Protein AF-A0A072TER3-F1 (afdb_monomer_lite)

Secondary structure (DSSP, 8-state):
--HHHHHHHHHHHHHHHHHHHHHHHHHHHHHHHHHTTSS-PPPPPPPPSS--TT-EEEEEEGGGTTEEE--STT-HHHHHHHHHHHHHTT-

Radius of gyration: 16.95 Å; chains: 1; bounding box: 49×34×43 Å

Organism: Medicago truncatula (NCBI:txid3880)

Foldseek 3Di:
DDPVVVVVVVVVVVVVVVLVVVLVVQQVCPVVCVVVVLDAADAADDQDPDHDPQFAQPEFDVSNVGDGGHYRSPDPVSVVSVVVVVVVVVD

pLDDT: mean 90.61, std 7.31, range [48.12, 96.94]

Sequence (91 aa):
MDQFEQEVHELREEVTTLWAEVEKLTNLLLPILLEKNLVQTRAPPRVPDKLPTWYRSDLSCAFHQGAPGHDIEHCYALKAEIQKLVQAKKN

Structure (mmCIF, N/CA/C/O backbone):
data_AF-A0A072TER3-F1
#
_entry.id   AF-A0A072TER3-F1
#
loop_
_atom_site.group_PDB
_atom_site.id
_atom_site.type_symbol
_atom_site.label_atom_id
_atom_site.label_alt_id
_atom_site.label_comp_id
_atom_site.label_asym_id
_atom_site.label_entity_id
_atom_site.label_seq_id
_atom_site.pdbx_PDB_ins_code
_atom_site.Cartn_x
_atom_site.Cartn_y
_atom_site.Cartn_z
_atom_site.occupancy
_atom_site.B_iso_or_equiv
_atom_site.auth_seq_id
_atom_site.auth_comp_id
_atom_site.auth_asym_id
_atom_site.auth_atom_id
_atom_site.pdbx_PDB_model_num
ATOM 1 N N . MET A 1 1 ? 33.006 6.928 16.040 1.00 64.56 1 MET A N 1
ATOM 2 C CA . MET A 1 1 ? 31.613 7.350 15.869 1.00 64.56 1 MET A CA 1
ATOM 3 C C . MET A 1 1 ? 31.313 8.260 17.030 1.00 64.56 1 MET A C 1
ATOM 5 O O . MET A 1 1 ? 31.521 7.836 18.166 1.00 64.56 1 MET A O 1
ATOM 9 N N . ASP A 1 2 ? 31.036 9.525 16.753 1.00 89.69 2 ASP A N 1
ATOM 10 C CA . ASP A 1 2 ? 30.718 10.487 17.805 1.00 89.69 2 ASP A CA 1
ATOM 11 C C . ASP A 1 2 ? 29.286 10.267 18.339 1.00 89.69 2 ASP A C 1
ATOM 13 O O . ASP A 1 2 ? 28.497 9.516 17.762 1.00 89.69 2 ASP A O 1
ATOM 17 N N . GLN A 1 3 ? 28.969 10.855 19.496 1.00 90.38 3 GLN A N 1
ATOM 18 C CA . GLN A 1 3 ? 27.665 10.680 20.147 1.00 90.38 3 GLN A CA 1
ATOM 19 C C . GLN A 1 3 ? 26.500 11.134 19.252 1.00 90.38 3 GLN A C 1
ATOM 21 O O . GLN A 1 3 ? 25.441 10.514 19.257 1.00 90.38 3 GLN A O 1
ATOM 26 N N . PHE A 1 4 ? 26.707 12.186 18.462 1.00 90.56 4 PHE A N 1
ATOM 27 C CA . PHE A 1 4 ? 25.693 12.716 17.563 1.00 90.56 4 PHE A CA 1
ATOM 28 C C . PHE A 1 4 ? 25.455 11.769 16.378 1.00 90.56 4 PHE A C 1
ATOM 30 O O . PHE A 1 4 ? 24.310 11.504 16.018 1.00 90.56 4 PHE A O 1
ATOM 37 N N . GLU A 1 5 ? 26.513 11.187 15.813 1.00 92.56 5 GLU A N 1
ATOM 38 C CA . GLU A 1 5 ? 26.415 10.149 14.783 1.00 92.56 5 GLU A CA 1
ATOM 39 C C . GLU A 1 5 ? 25.649 8.914 15.283 1.00 92.56 5 GLU A C 1
ATOM 41 O O . GLU A 1 5 ? 24.863 8.337 14.528 1.00 92.56 5 GLU A O 1
ATOM 46 N N . GLN A 1 6 ? 25.840 8.522 16.549 1.00 92.88 6 GLN A N 1
ATOM 47 C CA . GLN A 1 6 ? 25.097 7.423 17.176 1.00 92.88 6 GLN A CA 1
ATOM 48 C C . GLN A 1 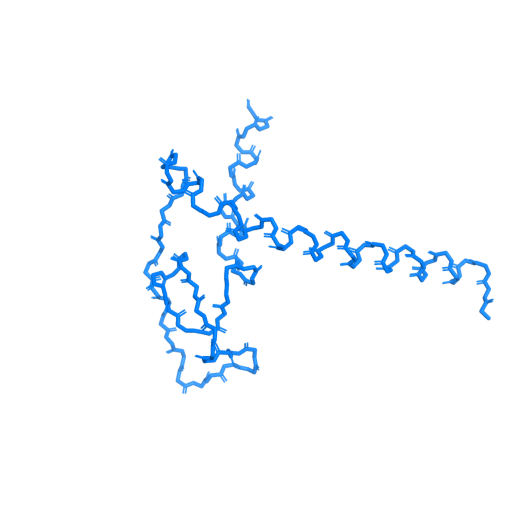6 ? 23.603 7.755 17.316 1.00 92.88 6 GLN A C 1
ATOM 50 O O . GLN A 1 6 ? 22.767 6.950 16.913 1.00 92.88 6 GLN A O 1
ATOM 55 N N . GLU A 1 7 ? 23.256 8.946 17.809 1.00 93.75 7 GLU A N 1
ATOM 56 C CA . GLU A 1 7 ? 21.858 9.386 17.940 1.00 93.75 7 GLU A CA 1
ATOM 57 C C . GLU A 1 7 ? 21.158 9.475 16.573 1.00 93.75 7 GLU A C 1
ATOM 59 O O . GLU A 1 7 ? 20.031 9.009 16.411 1.00 93.75 7 GLU A O 1
ATOM 64 N N . VAL A 1 8 ? 21.835 10.005 15.548 1.00 93.69 8 VAL A N 1
ATOM 65 C CA . VAL A 1 8 ? 21.304 10.043 14.173 1.00 93.69 8 VAL A CA 1
ATOM 66 C C . VAL A 1 8 ? 21.094 8.633 13.622 1.00 93.69 8 VAL A C 1
ATOM 68 O O . VAL A 1 8 ? 20.117 8.386 12.911 1.00 93.69 8 VAL A O 1
ATOM 71 N N . HIS A 1 9 ? 21.996 7.700 13.931 1.00 93.12 9 HIS A N 1
ATOM 72 C CA . HIS A 1 9 ? 21.841 6.306 13.542 1.00 93.12 9 HIS A CA 1
ATOM 73 C C . HIS A 1 9 ? 20.614 5.677 14.208 1.00 93.12 9 HIS A C 1
ATOM 75 O O . HIS A 1 9 ? 19.794 5.089 13.511 1.00 93.12 9 HIS A O 1
ATOM 81 N N . GLU A 1 10 ? 20.465 5.816 15.524 1.00 95.12 10 GLU A N 1
ATOM 82 C CA . GLU A 1 10 ? 19.323 5.286 16.279 1.00 95.12 10 GLU A CA 1
ATOM 83 C C . GLU A 1 10 ? 17.995 5.856 15.772 1.00 95.12 10 GLU A C 1
ATOM 85 O O . GLU A 1 10 ? 17.098 5.093 15.414 1.00 95.12 10 GLU A O 1
ATOM 90 N N . LEU A 1 11 ? 17.910 7.178 15.599 1.00 93.88 11 LEU A N 1
ATOM 91 C CA . LEU A 1 11 ? 16.724 7.835 15.046 1.00 93.88 11 LEU A CA 1
ATOM 92 C C . LEU A 1 11 ? 16.386 7.342 13.635 1.00 93.88 11 LEU A C 1
ATOM 94 O O . LEU A 1 11 ? 15.214 7.189 13.291 1.00 93.88 11 LEU A O 1
ATOM 98 N N . ARG A 1 12 ? 17.392 7.074 12.795 1.00 94.56 12 ARG A N 1
ATOM 99 C CA . ARG A 1 12 ? 17.163 6.529 11.452 1.00 94.56 12 ARG A CA 1
ATOM 100 C C . ARG A 1 12 ? 16.572 5.120 11.512 1.00 94.56 12 ARG A C 1
ATOM 102 O O . ARG A 1 12 ? 15.667 4.819 10.732 1.00 94.56 12 ARG A O 1
ATOM 109 N N . GLU A 1 13 ? 17.054 4.271 12.415 1.00 95.31 13 GLU A N 1
ATOM 110 C CA . GLU A 1 13 ? 16.508 2.922 12.602 1.00 95.31 13 GLU A CA 1
ATOM 111 C C . GLU A 1 13 ? 15.071 2.965 13.150 1.00 95.31 13 GLU A C 1
ATOM 113 O O . GLU A 1 13 ? 14.198 2.241 12.662 1.00 95.31 13 GLU A O 1
ATOM 118 N N . GLU A 1 14 ? 14.781 3.870 14.089 1.00 93.56 14 GLU A N 1
ATOM 119 C CA . GLU A 1 14 ? 13.422 4.095 14.596 1.00 93.56 14 GLU A CA 1
ATOM 120 C C . GLU A 1 14 ? 12.470 4.561 13.490 1.00 93.56 14 GLU A C 1
ATOM 122 O O . GLU A 1 14 ? 11.404 3.975 13.297 1.00 93.56 14 GLU A O 1
ATOM 127 N N . VAL A 1 15 ? 12.866 5.569 12.707 1.00 94.94 15 VAL A N 1
ATOM 128 C CA . VAL A 1 15 ? 12.071 6.069 11.573 1.00 94.94 15 VAL A CA 1
ATOM 129 C C . VAL A 1 15 ? 11.832 4.970 10.539 1.00 94.94 15 VAL A C 1
ATOM 131 O O . VAL A 1 15 ? 10.727 4.860 10.007 1.00 94.94 15 VAL A O 1
ATOM 134 N N . THR A 1 16 ? 12.832 4.127 10.278 1.00 90.38 16 THR A N 1
ATOM 135 C CA . THR A 1 16 ? 12.704 2.990 9.352 1.00 90.38 16 THR A CA 1
ATOM 136 C C . THR A 1 16 ? 11.702 1.960 9.875 1.00 90.38 16 THR A C 1
ATOM 138 O O . THR A 1 16 ? 10.862 1.467 9.120 1.00 90.38 16 THR A O 1
ATOM 141 N N . THR A 1 17 ? 11.734 1.677 11.178 1.00 91.06 17 THR A N 1
ATOM 142 C CA . THR A 1 17 ? 10.797 0.753 11.832 1.00 91.06 17 THR A CA 1
ATOM 143 C C . THR A 1 17 ? 9.367 1.288 11.784 1.00 91.06 17 THR A C 1
ATOM 145 O O . THR A 1 17 ? 8.454 0.583 11.351 1.00 91.06 17 THR A O 1
ATOM 148 N N . LEU A 1 18 ? 9.175 2.560 12.138 1.00 86.94 18 LEU A N 1
ATOM 149 C CA . LEU A 1 18 ? 7.871 3.222 12.081 1.00 86.94 18 LEU A CA 1
ATOM 150 C C . LEU A 1 18 ? 7.317 3.270 10.653 1.00 86.94 18 LEU A C 1
ATOM 152 O O . LEU A 1 18 ? 6.117 3.082 10.447 1.00 86.94 18 LEU A O 1
ATOM 156 N N . TRP A 1 19 ? 8.175 3.479 9.652 1.00 80.81 19 TRP A N 1
ATOM 157 C CA . TRP A 1 19 ? 7.766 3.430 8.250 1.00 80.81 19 TRP A CA 1
ATOM 158 C C . TRP A 1 19 ? 7.230 2.044 7.865 1.00 80.81 19 TRP A C 1
ATOM 160 O O . TRP A 1 19 ? 6.139 1.951 7.302 1.00 80.81 19 TRP A O 1
ATOM 170 N N . ALA A 1 20 ? 7.929 0.967 8.238 1.00 81.56 20 ALA A N 1
ATOM 171 C CA . ALA A 1 20 ? 7.488 -0.402 7.965 1.00 81.56 20 ALA A CA 1
ATOM 172 C C . ALA A 1 20 ? 6.155 -0.751 8.659 1.00 81.56 20 ALA A C 1
ATOM 174 O O . ALA A 1 20 ? 5.319 -1.470 8.105 1.00 81.56 20 ALA A O 1
ATOM 175 N N . GLU A 1 21 ? 5.915 -0.231 9.865 1.00 83.50 21 GLU A N 1
ATOM 176 C CA . GLU A 1 21 ? 4.630 -0.392 10.555 1.00 83.50 21 GLU A CA 1
ATOM 177 C C . GLU A 1 21 ? 3.491 0.333 9.826 1.00 83.50 21 GLU A C 1
ATOM 179 O O . GLU A 1 21 ? 2.416 -0.240 9.629 1.00 83.50 21 GLU A O 1
ATOM 184 N N . VAL A 1 22 ? 3.731 1.560 9.354 1.00 78.56 22 VAL A N 1
ATOM 185 C CA . VAL A 1 22 ? 2.768 2.313 8.532 1.00 78.56 22 VAL A CA 1
ATOM 186 C C . VAL A 1 22 ? 2.445 1.571 7.227 1.00 78.56 22 VAL A C 1
ATOM 188 O O . VAL A 1 22 ? 1.289 1.552 6.789 1.00 78.56 22 VAL A O 1
ATOM 191 N N . GLU A 1 23 ? 3.430 0.919 6.611 1.00 81.88 23 GLU A N 1
ATOM 192 C CA . GLU A 1 23 ? 3.224 0.110 5.406 1.00 81.88 23 GLU A CA 1
ATOM 193 C C . GLU A 1 23 ? 2.296 -1.081 5.660 1.00 81.88 23 GLU A C 1
ATOM 195 O O . GLU A 1 23 ? 1.297 -1.227 4.950 1.00 81.88 23 GLU A O 1
ATOM 200 N N . LYS A 1 24 ? 2.517 -1.842 6.738 1.00 81.69 24 LYS A N 1
ATOM 201 C CA . LYS A 1 24 ? 1.638 -2.960 7.132 1.00 81.69 24 LYS A CA 1
ATOM 202 C C . LYS A 1 24 ? 0.201 -2.523 7.405 1.00 81.69 24 LYS A C 1
ATOM 204 O O . LYS A 1 24 ? -0.751 -3.209 7.026 1.00 81.69 24 LYS A O 1
ATOM 209 N N . LEU A 1 25 ? 0.013 -1.360 8.032 1.00 81.44 25 LEU A N 1
ATOM 210 C CA . LEU A 1 25 ? -1.324 -0.816 8.289 1.00 81.44 25 LEU A CA 1
ATOM 211 C C . LEU A 1 25 ? -2.092 -0.528 6.991 1.00 81.44 25 LEU A C 1
ATOM 213 O O . LEU A 1 25 ? -3.314 -0.664 6.961 1.00 81.44 25 LEU A O 1
ATOM 217 N N . THR A 1 26 ? -1.396 -0.198 5.900 1.00 82.94 26 THR A N 1
ATOM 218 C CA . THR A 1 26 ? -2.027 0.075 4.597 1.00 82.94 26 THR A CA 1
ATOM 219 C C . THR A 1 26 ? -2.773 -1.153 4.058 1.00 82.94 26 THR A C 1
ATOM 221 O O . THR A 1 26 ? -3.870 -1.015 3.512 1.00 82.94 26 THR A O 1
ATOM 224 N N . ASN A 1 27 ? -2.234 -2.358 4.276 1.00 85.38 27 ASN A N 1
ATOM 225 C CA . ASN A 1 27 ? -2.875 -3.616 3.888 1.00 85.38 27 ASN A CA 1
ATOM 226 C C . ASN A 1 27 ? -4.183 -3.863 4.661 1.00 85.38 27 ASN A C 1
ATOM 228 O O . ASN A 1 27 ? -5.218 -4.177 4.074 1.00 85.38 27 ASN A O 1
ATOM 232 N N . LEU A 1 28 ? -4.161 -3.631 5.977 1.00 88.50 28 LEU A N 1
ATOM 233 C CA . LEU A 1 28 ? -5.331 -3.800 6.848 1.00 88.50 28 LEU A CA 1
ATOM 234 C C . LEU A 1 28 ? -6.432 -2.765 6.583 1.00 88.50 28 LEU A C 1
ATOM 236 O O . LEU A 1 28 ? -7.611 -3.037 6.812 1.00 88.50 28 LEU A O 1
ATOM 240 N N . LEU A 1 29 ? -6.066 -1.576 6.101 1.00 91.50 29 LEU A N 1
ATOM 241 C CA . LEU A 1 29 ? -7.018 -0.500 5.841 1.00 91.50 29 LEU A CA 1
ATOM 242 C C . LEU A 1 29 ? -7.841 -0.724 4.573 1.00 91.50 29 LEU A C 1
ATOM 244 O O . LEU A 1 29 ? -9.007 -0.329 4.547 1.00 91.50 29 LEU A O 1
ATOM 248 N N . LEU A 1 30 ? -7.281 -1.347 3.531 1.00 94.06 30 LEU A N 1
ATOM 249 C CA . LEU A 1 30 ? -7.965 -1.455 2.240 1.00 94.06 30 LEU A CA 1
ATOM 250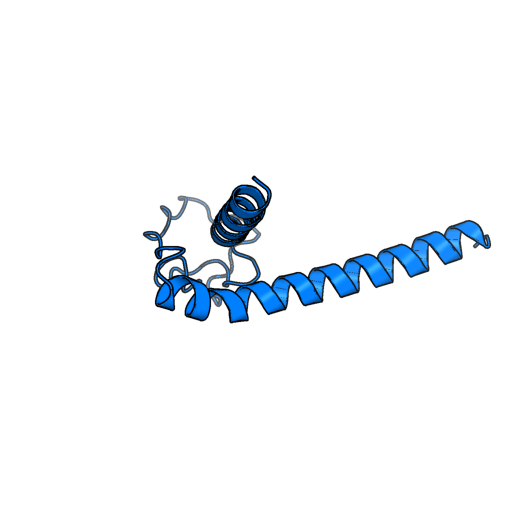 C C . LEU A 1 30 ? -9.369 -2.095 2.342 1.00 94.06 30 LEU A C 1
ATOM 252 O O . LEU A 1 30 ? -10.310 -1.474 1.842 1.00 94.06 30 LEU A O 1
ATOM 256 N N . PRO A 1 31 ? -9.571 -3.254 3.006 1.00 94.50 31 PRO A N 1
ATOM 257 C CA . PRO A 1 31 ? -10.904 -3.847 3.143 1.00 94.50 31 PRO A CA 1
ATOM 258 C C . PRO A 1 31 ? -11.901 -2.917 3.845 1.00 94.50 31 PRO A C 1
ATOM 260 O O . PRO A 1 31 ? -13.025 -2.752 3.378 1.00 94.50 31 PRO A O 1
ATOM 263 N N . ILE A 1 32 ? -11.467 -2.247 4.917 1.00 94.62 32 ILE A N 1
ATOM 264 C CA . ILE A 1 32 ? -12.303 -1.334 5.711 1.00 94.62 32 ILE A CA 1
ATOM 265 C C . ILE A 1 32 ? -12.728 -0.123 4.872 1.00 94.62 32 ILE A C 1
ATOM 267 O O . ILE A 1 32 ? -13.874 0.325 4.935 1.00 94.62 32 ILE A O 1
ATOM 271 N N . LEU A 1 33 ? -11.806 0.431 4.082 1.00 95.00 33 LEU A N 1
ATOM 272 C CA . LEU A 1 33 ? -12.077 1.597 3.243 1.00 95.00 33 LEU A CA 1
ATOM 273 C C . LEU A 1 33 ? -13.025 1.262 2.085 1.00 95.00 33 LEU A C 1
ATOM 275 O O . LEU A 1 33 ? -13.861 2.096 1.736 1.00 95.00 33 LEU A O 1
ATOM 279 N N . LEU A 1 34 ? -12.917 0.055 1.521 1.00 95.81 34 LEU A N 1
ATOM 280 C CA . LEU A 1 34 ? -13.838 -0.448 0.500 1.00 95.81 34 LEU A CA 1
ATOM 281 C C . LEU A 1 34 ? -15.235 -0.687 1.080 1.00 95.81 34 LEU A C 1
ATOM 283 O O . LEU A 1 34 ? -16.213 -0.209 0.515 1.00 95.81 34 LEU A O 1
ATOM 287 N N . GLU A 1 35 ? -15.332 -1.355 2.233 1.00 96.75 35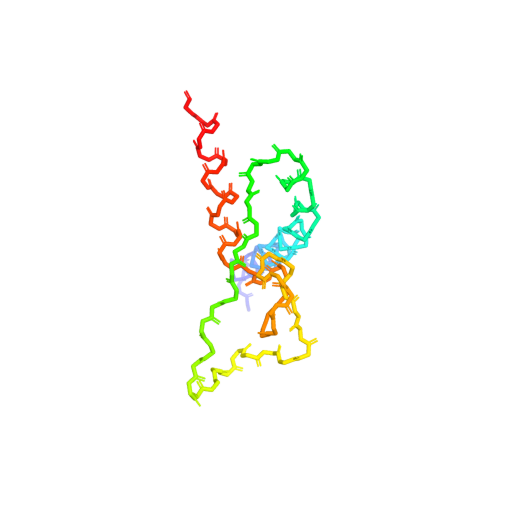 GLU A N 1
ATOM 288 C CA . GLU A 1 35 ? -16.605 -1.603 2.925 1.00 96.75 35 GLU A CA 1
ATOM 289 C C . GLU A 1 35 ? -17.348 -0.294 3.227 1.00 96.75 35 GLU A C 1
ATOM 291 O O . GLU A 1 35 ? -18.560 -0.184 3.041 1.00 96.75 35 GLU A O 1
ATOM 296 N N . LYS A 1 36 ? -16.610 0.742 3.641 1.00 95.94 36 LYS A N 1
ATOM 297 C CA . LYS A 1 36 ? -17.168 2.070 3.925 1.00 95.94 36 LYS A CA 1
ATOM 298 C C . LYS A 1 36 ? -17.385 2.937 2.682 1.00 95.94 36 LYS A C 1
ATOM 300 O O . LYS A 1 36 ? -17.803 4.082 2.834 1.00 95.94 36 LYS A O 1
ATOM 305 N N . ASN A 1 37 ? -17.114 2.425 1.479 1.00 95.31 37 ASN A N 1
ATOM 306 C CA . ASN A 1 37 ? -17.179 3.167 0.215 1.00 95.31 37 ASN A CA 1
ATOM 307 C C . ASN A 1 37 ? -16.359 4.474 0.223 1.00 95.31 37 ASN A C 1
ATOM 309 O O . ASN A 1 37 ? -16.702 5.439 -0.457 1.00 95.31 37 ASN A O 1
ATOM 313 N N . LEU A 1 38 ? -15.273 4.516 1.001 1.00 95.19 38 LEU A N 1
ATOM 314 C CA . LEU A 1 38 ? -14.374 5.673 1.077 1.00 95.19 38 LEU A CA 1
ATOM 315 C C . LEU A 1 38 ? -13.333 5.663 -0.045 1.00 95.19 38 LEU A C 1
ATOM 317 O O . LEU A 1 38 ? -12.789 6.706 -0.397 1.00 95.19 38 LEU A O 1
ATOM 321 N N . VAL A 1 39 ? -13.064 4.487 -0.613 1.00 95.19 39 VAL A N 1
ATOM 322 C CA . VAL A 1 39 ? -12.241 4.296 -1.810 1.00 95.19 39 VAL A CA 1
ATOM 323 C C . VAL A 1 39 ? -12.917 3.288 -2.734 1.00 95.19 39 VAL A C 1
ATOM 325 O O . VAL A 1 39 ? -13.778 2.520 -2.311 1.00 95.19 39 VAL A O 1
ATOM 328 N N . GLN A 1 40 ? -12.497 3.259 -3.996 1.00 95.94 40 GLN A N 1
ATOM 329 C CA . GLN A 1 40 ? -12.868 2.218 -4.953 1.00 95.94 40 GLN A CA 1
ATOM 330 C C . GLN A 1 40 ? -11.603 1.591 -5.530 1.00 95.94 40 GLN A C 1
ATOM 332 O O . GLN A 1 40 ? -10.598 2.283 -5.724 1.00 95.94 40 GLN A O 1
ATOM 337 N N . THR A 1 41 ? -11.653 0.291 -5.829 1.00 96.38 41 THR A N 1
ATOM 338 C CA . THR A 1 41 ? -10.574 -0.374 -6.571 1.00 96.38 41 THR A CA 1
ATOM 339 C C . THR A 1 41 ? -10.396 0.283 -7.931 1.00 96.38 41 THR A C 1
ATOM 341 O O . THR A 1 41 ? -11.373 0.670 -8.576 1.00 96.38 41 THR A O 1
ATOM 344 N N . ARG A 1 42 ? -9.158 0.355 -8.401 1.00 96.12 42 ARG A N 1
ATOM 345 C CA . ARG A 1 42 ? -8.821 0.888 -9.717 1.00 96.12 42 ARG A CA 1
ATOM 346 C C . ARG A 1 42 ? -8.587 -0.239 -10.704 1.00 96.12 42 ARG A C 1
ATOM 348 O O . ARG A 1 42 ? -8.116 -1.310 -10.334 1.00 96.12 42 ARG A O 1
ATOM 355 N N . ALA A 1 43 ? -8.854 0.037 -11.976 1.00 95.62 43 ALA A N 1
ATOM 356 C CA . ALA A 1 43 ? -8.410 -0.845 -13.042 1.00 95.62 43 ALA A CA 1
ATOM 357 C C . ALA A 1 43 ? -6.875 -1.031 -12.982 1.00 95.62 43 ALA A C 1
ATOM 359 O O . ALA A 1 43 ? -6.160 -0.106 -12.560 1.00 95.62 43 ALA A O 1
ATOM 360 N N . PRO A 1 44 ? -6.359 -2.196 -13.406 1.00 92.56 44 PRO A N 1
ATOM 361 C CA . PRO A 1 44 ? -4.932 -2.408 -13.583 1.00 92.56 44 PRO A CA 1
ATOM 362 C C . PRO A 1 44 ? -4.312 -1.322 -14.477 1.00 92.56 44 PRO A C 1
ATOM 364 O O . PRO A 1 44 ? -4.876 -1.000 -15.529 1.00 92.56 44 PRO A O 1
ATOM 367 N N . PRO A 1 45 ? -3.157 -0.748 -14.102 1.00 85.88 45 PRO A N 1
ATOM 368 C CA . PRO A 1 45 ? -2.417 0.123 -15.003 1.00 85.88 45 PRO A CA 1
ATOM 369 C C . PRO A 1 45 ? -1.924 -0.671 -16.219 1.00 85.88 45 PRO A C 1
ATOM 371 O O . PRO A 1 45 ? -1.718 -1.884 -16.153 1.00 85.88 45 PRO A O 1
ATOM 374 N N . ARG A 1 46 ? -1.701 0.021 -17.343 1.00 86.31 46 ARG A N 1
ATOM 375 C CA . ARG A 1 46 ? -1.071 -0.608 -18.511 1.00 86.31 46 ARG A CA 1
ATOM 376 C C . ARG A 1 46 ? 0.332 -1.069 -18.132 1.00 86.31 46 ARG A C 1
ATOM 378 O O . ARG A 1 46 ? 1.119 -0.279 -17.612 1.00 86.31 46 ARG A O 1
ATOM 385 N N . VAL A 1 47 ? 0.632 -2.332 -18.416 1.00 81.00 47 VAL A N 1
ATOM 386 C CA . VAL A 1 47 ? 1.974 -2.882 -18.233 1.00 81.00 47 VAL A CA 1
ATOM 387 C C . VAL A 1 47 ? 2.891 -2.261 -19.296 1.00 81.00 47 VAL A C 1
ATOM 389 O O . VAL A 1 47 ? 2.539 -2.309 -20.475 1.00 81.00 47 VAL A O 1
ATOM 392 N N . PRO A 1 48 ? 4.021 -1.640 -18.916 1.00 82.00 48 PRO A N 1
ATOM 393 C CA . PRO A 1 48 ? 4.973 -1.101 -19.882 1.00 82.00 48 PRO A CA 1
ATOM 394 C C . PRO A 1 48 ? 5.642 -2.211 -20.705 1.00 82.00 48 PRO A C 1
ATOM 396 O O . PRO A 1 48 ? 5.877 -3.300 -20.185 1.00 82.00 48 PRO A O 1
ATOM 399 N N . ASP A 1 49 ? 6.051 -1.905 -21.942 1.00 87.75 49 ASP A N 1
ATOM 400 C CA . ASP A 1 49 ? 6.752 -2.858 -22.826 1.00 87.75 49 ASP A CA 1
ATOM 401 C C . ASP A 1 49 ? 8.063 -3.385 -22.220 1.00 87.75 49 ASP A C 1
ATOM 403 O O . ASP A 1 49 ? 8.495 -4.504 -22.495 1.00 87.75 49 ASP A O 1
ATOM 407 N N . LYS A 1 50 ? 8.710 -2.568 -21.380 1.00 92.00 50 LYS A N 1
ATOM 408 C CA . LYS A 1 50 ? 9.873 -2.954 -20.579 1.00 92.00 50 LYS A CA 1
ATOM 409 C C . LYS A 1 50 ? 9.508 -2.879 -19.108 1.00 92.00 50 LYS A C 1
ATOM 411 O O . LYS A 1 50 ? 9.225 -1.795 -18.595 1.00 92.00 50 LYS A O 1
ATOM 416 N N . LEU A 1 51 ? 9.548 -4.024 -18.435 1.00 89.88 51 LEU A N 1
ATOM 417 C CA . LEU A 1 51 ? 9.251 -4.088 -17.013 1.00 89.88 51 LEU A CA 1
ATOM 418 C C . LEU A 1 51 ? 10.329 -3.344 -16.208 1.00 89.88 51 LEU A C 1
ATOM 420 O O . LEU A 1 51 ? 11.523 -3.548 -16.446 1.00 89.88 51 LEU A O 1
ATOM 424 N N . PRO A 1 52 ? 9.930 -2.470 -15.272 1.00 88.12 52 PRO A N 1
ATOM 425 C CA . PRO A 1 52 ? 10.873 -1.776 -14.409 1.00 88.12 52 PRO A CA 1
ATOM 426 C C . PRO A 1 52 ? 11.536 -2.738 -13.415 1.00 88.12 52 PRO A C 1
ATOM 428 O O . PRO A 1 52 ? 10.986 -3.783 -13.082 1.00 88.12 52 PRO A O 1
ATOM 431 N N . THR A 1 53 ? 12.703 -2.358 -12.889 1.00 92.06 53 THR A N 1
ATOM 432 C CA . THR A 1 53 ? 13.501 -3.190 -11.966 1.00 92.06 53 THR A CA 1
ATOM 433 C C . THR A 1 53 ? 12.798 -3.513 -10.647 1.00 92.06 53 THR A C 1
ATOM 435 O O . THR A 1 53 ? 13.114 -4.518 -10.022 1.00 92.06 53 THR A O 1
ATOM 438 N N . TRP A 1 54 ? 11.841 -2.684 -10.225 1.00 88.75 54 TRP A N 1
ATOM 439 C CA . TRP A 1 54 ? 11.024 -2.910 -9.031 1.00 88.75 54 TRP A CA 1
ATOM 440 C C . TRP A 1 54 ? 9.815 -3.821 -9.280 1.00 88.75 54 TRP A C 1
ATOM 442 O O . TRP A 1 54 ? 9.113 -4.147 -8.328 1.00 88.75 54 TRP A O 1
ATOM 452 N N . TYR A 1 55 ? 9.530 -4.211 -10.527 1.00 92.38 55 TYR A N 1
ATOM 453 C CA . TYR A 1 55 ? 8.371 -5.040 -10.848 1.00 92.38 55 TYR A CA 1
ATOM 454 C C . TYR A 1 55 ? 8.518 -6.451 -10.271 1.00 92.38 55 TYR A C 1
ATOM 456 O O . TYR A 1 55 ? 9.493 -7.153 -10.538 1.00 92.38 55 TYR A O 1
ATOM 464 N N . ARG A 1 56 ? 7.508 -6.884 -9.517 1.00 93.19 56 ARG A N 1
ATOM 465 C CA . ARG A 1 56 ? 7.444 -8.186 -8.851 1.00 93.19 56 ARG A CA 1
ATOM 466 C C . ARG A 1 56 ? 6.242 -8.978 -9.347 1.00 93.19 56 ARG A C 1
ATOM 468 O O . ARG A 1 56 ? 5.120 -8.769 -8.896 1.00 93.19 56 ARG A O 1
ATOM 475 N N . SER A 1 57 ? 6.475 -9.883 -10.297 1.00 92.00 57 SER A N 1
ATOM 476 C CA . SER A 1 57 ? 5.437 -10.757 -10.873 1.00 92.00 57 SER A CA 1
ATOM 477 C C . SER A 1 57 ? 4.812 -11.714 -9.858 1.00 92.00 57 SER A C 1
ATOM 479 O O . SER A 1 57 ? 3.719 -12.217 -10.088 1.00 92.00 57 SER A O 1
ATOM 481 N N . ASP A 1 58 ? 5.529 -11.994 -8.771 1.00 95.50 58 ASP A N 1
ATOM 482 C CA . ASP A 1 58 ? 5.103 -12.839 -7.658 1.00 95.50 58 ASP A CA 1
ATOM 483 C C . ASP A 1 58 ? 4.129 -12.134 -6.700 1.00 95.50 58 ASP A C 1
ATOM 485 O O . ASP A 1 58 ? 3.465 -12.794 -5.904 1.00 95.50 58 ASP A O 1
ATOM 489 N N . LEU A 1 59 ? 4.018 -10.806 -6.787 1.00 95.44 59 LEU A N 1
ATOM 490 C CA . LEU A 1 59 ? 3.140 -9.995 -5.948 1.00 95.44 59 LEU A CA 1
ATOM 491 C C . LEU A 1 59 ? 1.921 -9.515 -6.732 1.00 95.44 59 L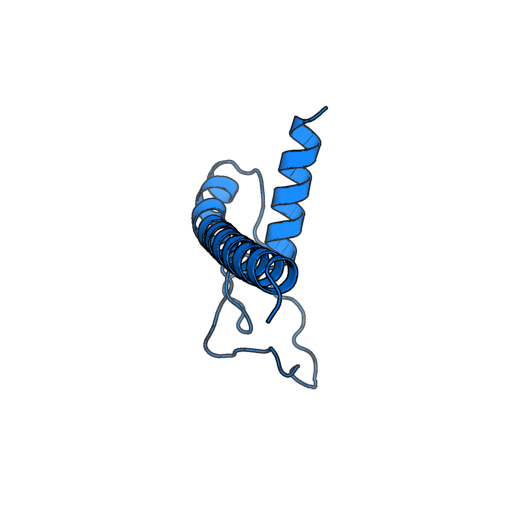EU A C 1
ATOM 493 O O . LEU A 1 59 ? 2.003 -9.285 -7.938 1.00 95.44 59 LEU A O 1
ATOM 497 N N . SER A 1 60 ? 0.802 -9.312 -6.033 1.00 95.19 60 SER A N 1
ATOM 498 C CA . SER A 1 60 ? -0.438 -8.781 -6.607 1.00 95.19 60 SER A CA 1
ATOM 499 C C . SER A 1 60 ? -1.089 -7.741 -5.700 1.00 95.19 60 SER A C 1
ATOM 501 O O . SER A 1 60 ? -1.031 -7.838 -4.472 1.00 95.19 60 SER A O 1
ATOM 503 N N . CYS A 1 61 ? -1.742 -6.747 -6.305 1.00 96.06 61 CYS A N 1
ATOM 504 C CA . CYS A 1 61 ? -2.353 -5.640 -5.576 1.00 96.06 61 CYS A CA 1
ATOM 505 C C . CYS A 1 61 ? -3.881 -5.678 -5.688 1.00 96.06 61 CYS A C 1
ATOM 507 O O . CYS A 1 61 ? -4.445 -5.414 -6.753 1.00 96.06 61 CYS A O 1
ATOM 509 N N . ALA A 1 62 ? -4.579 -5.945 -4.579 1.00 95.75 62 ALA A N 1
ATOM 510 C CA . ALA A 1 62 ? -6.046 -5.989 -4.565 1.00 95.75 62 ALA A CA 1
ATOM 511 C C . ALA A 1 62 ? -6.693 -4.627 -4.880 1.00 95.75 62 ALA A C 1
ATOM 513 O O . ALA A 1 62 ? -7.768 -4.578 -5.476 1.00 95.75 62 ALA A O 1
ATOM 514 N N . PHE A 1 63 ? -6.022 -3.512 -4.562 1.00 96.94 63 PHE A N 1
ATOM 515 C CA . PHE A 1 63 ? -6.489 -2.178 -4.958 1.00 96.94 63 PHE A CA 1
ATOM 516 C C . PHE A 1 63 ? -6.518 -2.008 -6.486 1.00 96.94 63 PHE A C 1
ATOM 518 O O . PHE A 1 63 ? -7.378 -1.297 -7.002 1.00 96.94 63 PHE A O 1
ATOM 525 N N . HIS A 1 64 ? -5.637 -2.713 -7.203 1.00 96.88 64 HIS A N 1
ATOM 526 C CA . HIS A 1 64 ? -5.600 -2.808 -8.664 1.00 96.88 64 HIS A CA 1
ATOM 527 C C . HIS A 1 64 ? -6.199 -4.123 -9.183 1.00 96.88 64 HIS A C 1
ATOM 529 O O . HIS A 1 64 ? -5.696 -4.695 -10.148 1.00 96.88 64 HIS A O 1
ATOM 535 N N . GLN A 1 65 ? -7.255 -4.626 -8.534 1.00 95.88 65 GLN A N 1
ATOM 536 C CA . GLN A 1 65 ? -8.011 -5.804 -8.985 1.00 95.88 65 GLN A CA 1
ATOM 537 C C . GLN A 1 65 ? -7.149 -7.074 -9.142 1.00 95.88 65 GLN A C 1
ATOM 539 O O . GLN A 1 65 ? -7.435 -7.930 -9.973 1.00 95.88 65 GLN A O 1
ATOM 544 N N . GLY A 1 66 ? -6.083 -7.196 -8.345 1.00 94.94 66 GLY A N 1
ATOM 545 C CA . GLY A 1 66 ? -5.177 -8.345 -8.365 1.00 94.94 66 GLY A CA 1
ATOM 546 C C . GLY A 1 66 ? -4.087 -8.275 -9.437 1.00 94.94 66 GLY A C 1
ATOM 547 O O . GLY A 1 66 ? -3.428 -9.281 -9.688 1.00 94.94 66 GLY A O 1
ATOM 548 N N . ALA A 1 67 ? -3.872 -7.117 -10.072 1.00 94.06 67 ALA A N 1
ATOM 549 C CA . ALA A 1 67 ? -2.805 -6.951 -11.055 1.00 94.06 67 ALA A CA 1
ATOM 550 C C . ALA A 1 67 ? -1.418 -7.272 -10.458 1.00 94.06 67 ALA A C 1
ATOM 552 O O . ALA A 1 67 ? -1.138 -6.847 -9.329 1.00 94.06 67 ALA A O 1
ATOM 553 N N . PRO A 1 68 ? -0.543 -7.971 -11.207 1.00 93.94 68 PRO A N 1
ATOM 554 C CA . PRO A 1 68 ? 0.798 -8.293 -10.746 1.00 93.94 68 PRO A CA 1
ATOM 555 C C . PRO A 1 68 ? 1.735 -7.080 -10.781 1.00 93.94 68 PRO A C 1
ATOM 557 O O . PRO A 1 68 ? 1.566 -6.170 -11.599 1.00 93.94 68 PRO A O 1
ATOM 560 N N . GLY A 1 69 ? 2.769 -7.096 -9.941 1.00 93.56 69 GLY A N 1
ATOM 561 C CA . GLY A 1 69 ? 3.882 -6.142 -9.983 1.00 93.56 69 GLY A CA 1
ATOM 562 C C . GLY A 1 69 ? 4.259 -5.548 -8.629 1.00 93.56 69 GLY A C 1
ATOM 563 O O . GLY A 1 69 ? 5.429 -5.252 -8.414 1.00 93.56 69 GLY A O 1
ATOM 564 N N . HIS A 1 70 ? 3.290 -5.365 -7.733 1.00 94.25 70 HIS A N 1
ATOM 565 C CA . HIS A 1 70 ? 3.477 -4.911 -6.351 1.00 94.25 70 HIS A CA 1
ATOM 566 C C . HIS A 1 70 ? 2.298 -5.393 -5.492 1.00 94.25 70 HIS A C 1
ATOM 568 O O . HIS A 1 70 ? 1.268 -5.791 -6.036 1.00 94.25 70 HIS A O 1
ATOM 574 N N . ASP A 1 71 ? 2.438 -5.352 -4.169 1.00 94.75 71 ASP A N 1
ATOM 575 C CA . ASP A 1 71 ? 1.367 -5.658 -3.214 1.00 94.75 71 ASP A CA 1
ATOM 576 C C . ASP A 1 71 ? 0.650 -4.385 -2.716 1.00 94.75 71 ASP A C 1
ATOM 578 O O . ASP A 1 71 ? 0.878 -3.278 -3.201 1.00 94.75 71 ASP A O 1
ATOM 582 N N . ILE A 1 72 ? -0.261 -4.526 -1.753 1.00 94.62 72 ILE A N 1
ATOM 583 C CA . ILE A 1 72 ? -1.014 -3.391 -1.199 1.00 94.62 72 ILE A CA 1
ATOM 584 C C . ILE A 1 72 ? -0.108 -2.443 -0.393 1.00 94.62 72 ILE A C 1
ATOM 586 O O . ILE A 1 72 ? -0.293 -1.226 -0.455 1.00 94.62 72 ILE A O 1
ATOM 590 N N . GLU A 1 73 ? 0.878 -2.976 0.331 1.00 92.88 73 GLU A N 1
ATOM 591 C CA . GLU A 1 73 ? 1.789 -2.206 1.194 1.00 92.88 73 GLU A CA 1
A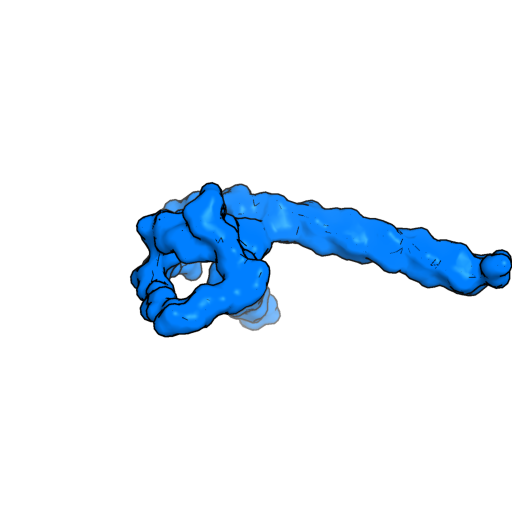TOM 592 C C . GLU A 1 73 ? 2.650 -1.237 0.374 1.00 92.88 73 GLU A C 1
ATOM 594 O O . GLU A 1 73 ? 2.904 -0.101 0.786 1.00 92.88 73 GLU A O 1
ATOM 599 N N . HIS A 1 74 ? 3.003 -1.638 -0.846 1.00 91.81 74 HIS A N 1
ATOM 600 C CA . HIS A 1 74 ? 3.778 -0.838 -1.793 1.00 91.81 74 HIS A CA 1
ATOM 601 C C . HIS A 1 74 ? 2.902 -0.079 -2.808 1.00 91.81 74 HIS A C 1
ATOM 603 O O . HIS A 1 74 ? 3.408 0.509 -3.767 1.00 91.81 74 HIS A O 1
ATOM 609 N N . CYS A 1 75 ? 1.580 -0.036 -2.614 1.00 93.81 75 CYS A N 1
ATOM 610 C CA . CYS A 1 75 ? 0.669 0.647 -3.529 1.00 93.81 75 CYS A CA 1
ATOM 611 C C . CYS A 1 75 ? 0.608 2.162 -3.268 1.00 93.81 75 CYS A C 1
ATOM 613 O O . CYS A 1 75 ? -0.209 2.659 -2.486 1.00 93.81 75 CYS A O 1
ATOM 615 N N . TYR A 1 76 ? 1.427 2.938 -3.985 1.00 92.62 76 TYR A N 1
ATOM 616 C CA . TYR A 1 76 ? 1.419 4.406 -3.882 1.00 92.62 76 TYR A CA 1
ATOM 617 C C . TYR A 1 76 ? 0.066 5.040 -4.225 1.00 92.62 76 TYR A C 1
ATOM 619 O O . TYR A 1 76 ? -0.320 6.042 -3.623 1.00 92.62 76 TYR A O 1
ATOM 627 N N . ALA A 1 77 ? -0.677 4.453 -5.166 1.00 94.75 77 ALA A N 1
ATOM 628 C CA . ALA A 1 77 ? -1.991 4.955 -5.547 1.00 94.75 77 ALA A CA 1
ATOM 629 C C . ALA A 1 77 ? -2.997 4.865 -4.387 1.00 94.75 77 ALA A C 1
ATOM 631 O O . ALA A 1 77 ? -3.765 5.804 -4.186 1.00 94.75 77 ALA A O 1
ATOM 632 N N . LEU A 1 78 ? -2.960 3.781 -3.604 1.00 94.88 78 LEU A N 1
ATOM 633 C CA . LEU A 1 78 ? -3.776 3.637 -2.400 1.00 94.88 78 LEU A CA 1
ATOM 634 C C . LEU A 1 78 ? -3.334 4.617 -1.306 1.00 94.88 78 LEU A C 1
ATOM 636 O O . LEU A 1 78 ? -4.178 5.322 -0.755 1.00 94.88 78 LEU A O 1
ATOM 640 N N . LYS A 1 79 ? -2.023 4.713 -1.031 1.00 93.38 79 LYS A N 1
ATOM 641 C CA . LYS A 1 79 ? -1.471 5.663 -0.043 1.00 93.38 79 LYS A CA 1
ATOM 642 C C . LYS A 1 79 ? -1.923 7.101 -0.335 1.00 93.38 79 LYS A C 1
ATOM 644 O O . LYS A 1 79 ? -2.331 7.816 0.577 1.00 93.38 79 LYS A O 1
ATOM 649 N N . ALA A 1 80 ? -1.942 7.496 -1.610 1.00 93.94 80 ALA A N 1
ATOM 650 C CA . ALA A 1 80 ? -2.426 8.808 -2.030 1.00 93.94 80 ALA A CA 1
ATOM 651 C C . ALA A 1 80 ? -3.925 9.025 -1.740 1.00 93.94 80 ALA A C 1
ATOM 653 O O . ALA A 1 80 ? -4.308 10.109 -1.304 1.00 93.94 80 ALA A O 1
ATOM 654 N N . GLU A 1 81 ? -4.784 8.021 -1.948 1.00 95.00 81 GLU A N 1
ATOM 655 C CA . GLU A 1 81 ? -6.213 8.130 -1.608 1.00 95.00 81 GLU A CA 1
ATOM 656 C C . GLU A 1 81 ? -6.442 8.201 -0.093 1.00 95.00 81 GLU A C 1
ATOM 658 O 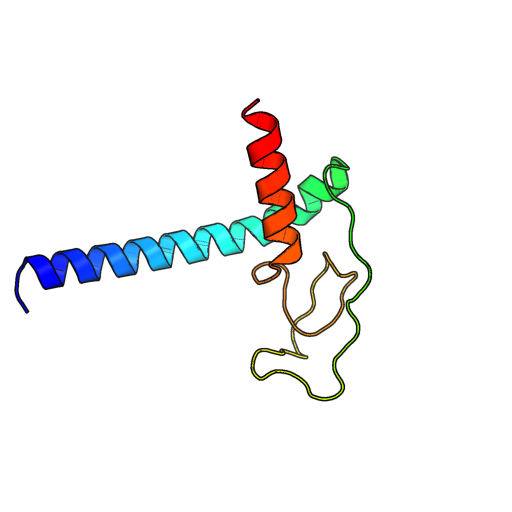O . GLU A 1 81 ? -7.210 9.042 0.372 1.00 95.00 81 GLU A O 1
ATOM 663 N N . ILE A 1 82 ? -5.715 7.405 0.695 1.00 92.44 82 ILE A N 1
ATOM 664 C CA . ILE A 1 82 ? -5.757 7.480 2.165 1.00 92.44 82 ILE A CA 1
ATOM 665 C C . ILE A 1 82 ? -5.353 8.879 2.639 1.00 92.44 82 ILE A C 1
ATOM 667 O O . ILE A 1 82 ? -6.037 9.479 3.469 1.00 92.44 82 ILE A O 1
ATOM 671 N N . GLN A 1 83 ? -4.278 9.437 2.081 1.00 91.62 83 GLN A N 1
ATOM 672 C CA . GLN A 1 83 ? -3.823 10.779 2.432 1.00 91.62 83 GLN A CA 1
ATOM 673 C C . GLN A 1 83 ? -4.875 11.851 2.109 1.00 91.62 83 GLN A C 1
ATOM 675 O O . GLN A 1 83 ? -5.086 12.756 2.919 1.00 91.62 83 GLN A O 1
ATOM 680 N N . LYS A 1 84 ? -5.582 11.740 0.975 1.00 93.94 84 LYS A N 1
ATOM 681 C CA . LYS A 1 84 ? -6.701 12.641 0.643 1.00 93.94 84 LYS A CA 1
ATOM 682 C C . LYS A 1 84 ? -7.824 12.556 1.673 1.00 93.94 84 LYS A C 1
ATOM 684 O O . LYS A 1 84 ? -8.311 13.597 2.105 1.00 93.94 84 LYS A O 1
ATOM 689 N N . LEU A 1 85 ? -8.201 11.349 2.101 1.00 92.19 85 LEU A N 1
ATOM 690 C CA . LEU A 1 85 ? -9.227 11.149 3.132 1.00 92.19 85 LEU A CA 1
ATOM 691 C C . LEU A 1 85 ? -8.820 11.777 4.471 1.00 92.19 85 LEU A C 1
ATOM 693 O O . LEU A 1 85 ? -9.622 12.458 5.110 1.00 92.19 85 LEU A O 1
ATOM 697 N N . VAL A 1 86 ? -7.561 11.596 4.880 1.00 90.06 86 VAL A N 1
ATOM 698 C CA . VAL A 1 86 ? -7.019 12.209 6.102 1.00 90.06 86 VAL A CA 1
ATOM 699 C C . VAL A 1 86 ? -7.051 13.732 6.009 1.00 90.06 86 VAL A C 1
ATOM 701 O O . VAL A 1 86 ? -7.441 14.392 6.971 1.00 90.06 86 VAL A O 1
ATOM 704 N N . GLN A 1 87 ? -6.665 14.299 4.865 1.00 92.38 87 GLN A N 1
ATOM 705 C CA . GLN A 1 87 ? -6.653 15.746 4.675 1.00 92.38 87 GLN A CA 1
ATOM 706 C C . GLN A 1 87 ? -8.066 16.337 4.615 1.00 92.38 87 GLN A C 1
ATOM 708 O O . GLN A 1 87 ? -8.289 17.410 5.166 1.00 92.38 87 GLN A O 1
ATOM 713 N N . ALA A 1 88 ? -9.025 15.633 4.010 1.00 88.94 88 ALA A N 1
ATOM 714 C CA . ALA A 1 88 ? -10.419 16.065 3.949 1.00 88.94 88 ALA A CA 1
ATOM 715 C C . ALA A 1 88 ? -11.078 16.148 5.337 1.00 88.94 88 ALA A C 1
ATOM 717 O O . ALA A 1 88 ? -11.930 17.000 5.544 1.00 88.94 88 ALA A O 1
ATOM 718 N N . LYS A 1 89 ? -10.661 15.308 6.297 1.00 77.38 89 LYS A N 1
ATOM 719 C CA . LYS A 1 89 ? -11.163 15.328 7.684 1.00 77.38 89 LYS A CA 1
ATOM 720 C C . LYS A 1 89 ? -10.598 16.481 8.530 1.00 77.38 89 LYS A C 1
ATOM 722 O O . LYS A 1 89 ? -11.113 16.753 9.610 1.00 77.38 89 LYS A O 1
ATOM 727 N N . LYS A 1 90 ? -9.500 17.108 8.098 1.00 72.69 90 LYS A N 1
ATOM 728 C CA . LYS A 1 90 ? -8.859 18.215 8.832 1.00 72.69 90 LYS A CA 1
ATOM 729 C C . LYS A 1 90 ? -9.526 19.576 8.586 1.00 72.69 90 LYS A C 1
ATOM 731 O O . LYS A 1 90 ? -9.129 20.538 9.237 1.00 72.69 90 LYS A O 1
ATOM 736 N N . ASN A 1 91 ? -10.508 19.634 7.686 1.00 48.12 91 ASN A N 1
ATOM 737 C CA . ASN A 1 91 ? -11.320 20.809 7.368 1.00 48.12 91 ASN A CA 1
ATOM 738 C C . ASN A 1 91 ? -12.758 20.598 7.845 1.00 48.12 91 ASN A C 1
ATOM 740 O O . ASN A 1 91 ? -13.412 21.620 8.140 1.00 48.12 91 ASN A O 1
#